Protein AF-A0A0K1R9V2-F1 (afdb_monomer)

Mean predicted aligned error: 7.62 Å

InterPro domains:
  IPR025591 RloB-like protein [PF13707] (2-112)

Radius of gyration: 15.97 Å; Cα contacts (8 Å, |Δi|>4): 126; chains: 1; bounding box: 36×44×35 Å

pLDDT: mean 82.79, std 13.68, range [30.25, 95.69]

Organism: NCBI:txid156976

Foldseek 3Di:
DPDPPDPPVPDPPGPLNVVLV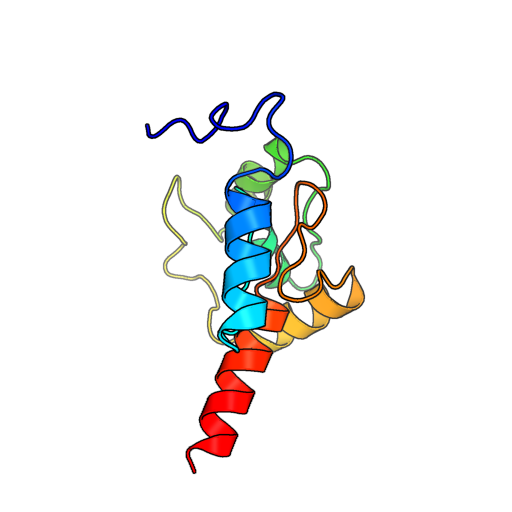VCVVVVHFAADADPQCLQLLQLLDPPDHADLDSVCSVVVCVVVVQDDVPHGHPPRPPVSSVSSLVSLVVVDADDTSHDDPVHHGNVSVVVVVVVVVVVVVD

Structure (mmCIF, N/CA/C/O backbone):
data_AF-A0A0K1R9V2-F1
#
_entry.id   AF-A0A0K1R9V2-F1
#
loop_
_atom_site.group_PDB
_atom_site.id
_atom_site.type_symbol
_atom_site.label_atom_id
_atom_site.label_alt_id
_atom_site.label_comp_id
_atom_site.label_asym_id
_atom_site.label_entity_id
_atom_site.label_seq_id
_atom_site.pdbx_PDB_ins_code
_atom_site.Cartn_x
_atom_site.Cartn_y
_atom_site.Cartn_z
_atom_site.occupancy
_atom_site.B_iso_or_equiv
_atom_site.auth_seq_id
_atom_site.auth_comp_id
_atom_site.auth_asym_id
_atom_site.auth_atom_id
_atom_site.pdbx_PDB_model_num
ATOM 1 N N . MET A 1 1 ? -15.325 8.790 -17.845 1.00 33.12 1 MET A N 1
ATOM 2 C CA . MET A 1 1 ? -14.356 8.808 -16.729 1.00 33.12 1 MET A CA 1
ATOM 3 C C . MET A 1 1 ? -15.042 9.554 -15.614 1.00 33.12 1 MET A C 1
ATOM 5 O O . MET A 1 1 ? -15.507 10.654 -15.872 1.00 33.12 1 MET A O 1
ATOM 9 N N . VAL A 1 2 ? -15.264 8.908 -14.472 1.00 32.31 2 VAL A N 1
ATOM 10 C CA . VAL A 1 2 ? -15.945 9.559 -13.352 1.00 32.31 2 VAL A CA 1
ATOM 11 C C . VAL A 1 2 ? -14.901 10.445 -12.695 1.00 32.31 2 VAL A C 1
ATOM 13 O O . VAL A 1 2 ? -13.989 9.947 -12.046 1.00 32.31 2 VAL A O 1
ATOM 16 N N . ASP A 1 3 ? -14.992 11.727 -13.011 1.00 30.25 3 ASP A N 1
ATOM 17 C CA . ASP A 1 3 ? -14.239 12.808 -12.399 1.00 30.25 3 ASP A CA 1
ATOM 18 C C . ASP A 1 3 ? -14.484 12.771 -10.879 1.00 30.25 3 ASP A C 1
ATOM 20 O O . ASP A 1 3 ? -15.635 12.799 -10.426 1.00 30.25 3 ASP A O 1
ATOM 24 N N . VAL A 1 4 ? -13.422 12.585 -10.094 1.00 50.28 4 VAL A N 1
ATOM 25 C CA . VAL A 1 4 ? -13.481 12.536 -8.622 1.00 50.28 4 VAL A CA 1
ATOM 26 C C . VAL A 1 4 ? -13.187 13.939 -8.058 1.00 50.28 4 VAL A C 1
ATOM 28 O O . VAL A 1 4 ? -13.105 14.136 -6.844 1.00 50.28 4 VAL A O 1
ATOM 31 N N . ASP A 1 5 ? -13.104 14.950 -8.924 1.00 56.94 5 ASP A N 1
ATOM 32 C CA . ASP A 1 5 ? -12.369 16.173 -8.665 1.00 56.94 5 ASP A CA 1
ATOM 33 C C . ASP A 1 5 ? -13.370 17.344 -8.585 1.00 56.94 5 ASP A C 1
ATOM 35 O O . ASP A 1 5 ? -13.656 18.024 -9.564 1.00 56.94 5 ASP A O 1
ATOM 39 N N . GLY A 1 6 ? -13.951 17.600 -7.403 1.00 51.84 6 GLY A N 1
ATOM 40 C CA . GLY A 1 6 ? -14.603 18.903 -7.163 1.00 51.84 6 GLY A CA 1
ATOM 41 C C . GLY A 1 6 ? -15.844 18.959 -6.275 1.00 51.84 6 GLY A C 1
ATOM 42 O O . GLY A 1 6 ? -16.324 20.056 -5.999 1.00 51.84 6 GLY A O 1
ATOM 43 N N . ARG A 1 7 ? -16.380 17.833 -5.784 1.00 52.53 7 ARG A N 1
ATOM 44 C CA . ARG A 1 7 ? -17.657 17.854 -5.031 1.00 52.53 7 ARG A CA 1
ATOM 45 C C . ARG A 1 7 ? -17.620 18.608 -3.689 1.00 52.53 7 ARG A C 1
ATOM 47 O O . ARG A 1 7 ? -18.681 19.002 -3.208 1.00 52.53 7 ARG A O 1
ATOM 54 N N . ASP A 1 8 ? -16.430 18.867 -3.144 1.00 55.16 8 ASP A N 1
ATOM 55 C CA . ASP A 1 8 ? -16.240 19.421 -1.796 1.00 55.16 8 ASP A CA 1
ATOM 56 C C . ASP A 1 8 ? -15.343 20.670 -1.720 1.00 55.16 8 ASP A C 1
ATOM 58 O O . ASP A 1 8 ? -14.972 21.093 -0.624 1.00 55.16 8 ASP A O 1
ATOM 62 N N . VAL A 1 9 ? -15.001 21.303 -2.850 1.00 54.09 9 VAL A N 1
ATOM 63 C CA . VAL A 1 9 ? -14.210 22.549 -2.823 1.00 54.09 9 VAL A CA 1
ATOM 64 C C . VAL A 1 9 ? -14.986 23.620 -2.041 1.00 54.09 9 VAL A C 1
ATOM 66 O O . VAL A 1 9 ? -16.021 24.104 -2.491 1.00 54.09 9 VAL A O 1
ATOM 69 N N . GLY A 1 10 ? -14.499 23.964 -0.844 1.00 60.66 10 GLY A N 1
ATOM 70 C CA . GLY A 1 10 ? -15.084 24.987 0.030 1.00 60.66 10 GLY A CA 1
ATOM 71 C C . GLY A 1 10 ? -16.170 24.512 1.007 1.00 60.66 10 GLY A C 1
ATOM 72 O O . GLY A 1 10 ? -16.720 25.347 1.724 1.00 60.66 10 GLY A O 1
ATOM 73 N N . LYS A 1 11 ? -16.478 23.210 1.084 1.00 61.47 11 LYS A N 1
ATOM 74 C CA . LYS A 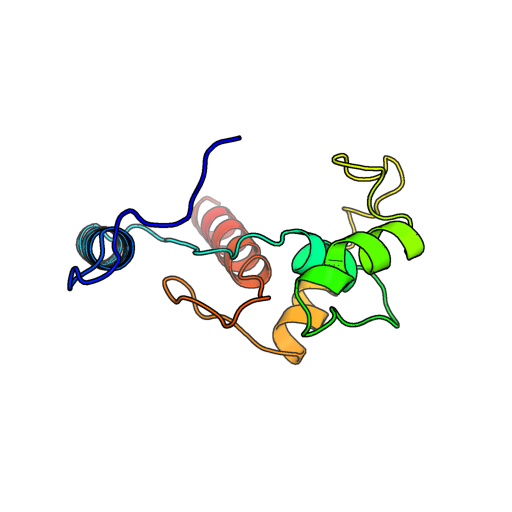1 11 ? -17.416 22.663 2.083 1.00 61.47 11 LYS A CA 1
ATOM 75 C C . LYS A 1 11 ? -16.660 22.069 3.268 1.00 61.47 11 LYS A C 1
ATOM 77 O O . LYS A 1 11 ? -15.795 21.221 3.091 1.00 61.47 11 LYS A O 1
ATOM 82 N N . SER A 1 12 ? -17.009 22.506 4.475 1.00 69.12 12 SER A N 1
ATOM 83 C CA . SER A 1 12 ? -16.507 21.946 5.731 1.00 69.12 12 SER A CA 1
ATOM 84 C C . SER A 1 12 ? -17.693 21.633 6.655 1.00 69.12 12 SER A C 1
ATOM 86 O O . SER A 1 12 ? -18.494 22.539 6.898 1.00 69.12 12 SER A O 1
ATOM 88 N N . PRO A 1 13 ? -17.834 20.392 7.158 1.00 72.00 13 PRO A N 1
ATOM 89 C CA . PRO A 1 13 ? -17.024 19.222 6.808 1.00 72.00 13 PRO A CA 1
ATOM 90 C C . PRO A 1 13 ? -17.323 18.723 5.381 1.00 72.00 13 PRO A C 1
ATOM 92 O O . PRO A 1 13 ? -18.467 18.789 4.923 1.00 72.00 13 PRO A O 1
ATOM 95 N N . THR A 1 14 ? -16.305 18.214 4.684 1.00 82.88 14 THR A N 1
ATOM 96 C CA . THR A 1 14 ? -16.447 17.557 3.369 1.00 82.88 14 THR A CA 1
ATOM 97 C C . THR A 1 14 ? -17.293 16.283 3.482 1.00 82.88 14 THR A C 1
ATOM 99 O O . THR A 1 14 ? -17.435 15.725 4.573 1.00 82.88 14 THR A O 1
ATOM 102 N N . VAL A 1 15 ? -17.826 15.762 2.372 1.00 84.25 15 VAL A N 1
ATOM 103 C CA . VAL A 1 15 ? -18.580 14.492 2.376 1.00 84.25 15 VAL A CA 1
ATOM 104 C C . VAL A 1 15 ? -17.716 13.339 2.898 1.00 84.25 15 VAL A C 1
ATOM 106 O O . VAL A 1 15 ? -18.206 12.492 3.642 1.00 84.25 15 VAL A O 1
ATOM 109 N N . LEU A 1 16 ? -16.418 13.326 2.577 1.00 82.69 16 LEU A N 1
ATOM 110 C CA . LEU A 1 16 ? -15.487 12.329 3.114 1.00 82.69 16 LEU A CA 1
ATOM 111 C C . LEU A 1 16 ? -15.336 12.447 4.637 1.00 82.69 16 LEU A C 1
ATOM 113 O O . LEU A 1 16 ? -15.368 11.435 5.329 1.00 82.69 16 LEU A O 1
ATOM 117 N N . GLN A 1 17 ? -15.204 13.664 5.171 1.00 83.88 17 GLN A N 1
ATOM 118 C CA . GLN A 1 17 ? -15.116 13.878 6.620 1.00 83.88 17 GLN A CA 1
ATOM 119 C C . GLN A 1 17 ? -16.403 13.456 7.335 1.00 83.88 17 GLN A C 1
ATOM 121 O O . GLN A 1 17 ? -16.336 12.822 8.386 1.00 83.88 17 GLN A O 1
ATOM 126 N N . GLN A 1 18 ? -17.564 13.752 6.747 1.00 87.00 18 GLN A N 1
ATOM 127 C CA . GLN A 1 18 ? -18.857 13.306 7.269 1.00 87.00 18 GLN A CA 1
ATOM 128 C C . GLN A 1 18 ? -18.955 11.775 7.287 1.00 87.00 18 GLN A C 1
ATOM 130 O O . GLN A 1 18 ? -19.361 11.205 8.294 1.00 87.00 18 GLN A O 1
ATOM 135 N N . ALA A 1 19 ? -18.524 11.104 6.214 1.00 86.88 19 ALA A N 1
ATOM 136 C CA . ALA A 1 19 ? -18.513 9.644 6.143 1.00 86.88 19 ALA A CA 1
ATOM 137 C C . ALA A 1 19 ? -17.543 9.008 7.155 1.00 86.88 19 ALA A C 1
ATOM 139 O O . ALA A 1 19 ? -17.892 8.006 7.772 1.00 86.88 19 ALA A O 1
ATOM 140 N N . ILE A 1 20 ? -16.355 9.597 7.356 1.00 87.00 20 ILE A N 1
ATOM 141 C CA . ILE A 1 20 ? -15.400 9.155 8.387 1.00 87.00 20 ILE A CA 1
ATOM 142 C C . ILE A 1 20 ? -16.026 9.274 9.783 1.00 87.00 20 ILE A C 1
ATOM 144 O O . ILE A 1 20 ? -15.938 8.329 10.563 1.00 87.00 20 ILE A O 1
ATOM 148 N N . SER A 1 21 ? -16.678 10.404 10.084 1.00 86.94 21 SER A N 1
ATOM 149 C CA . SER A 1 21 ? -17.340 10.620 11.378 1.00 86.94 21 SER A CA 1
ATOM 150 C C . SER A 1 21 ? -18.466 9.615 11.608 1.00 86.94 21 SER A C 1
ATOM 152 O O . SER A 1 21 ? -18.488 8.952 12.637 1.00 86.94 21 SER A O 1
ATOM 154 N N . LEU A 1 22 ? -19.354 9.442 10.626 1.00 90.31 22 LEU A N 1
ATOM 155 C CA . LEU A 1 22 ? -20.481 8.518 10.736 1.00 90.31 22 LEU A CA 1
ATOM 156 C C . LEU A 1 22 ? -20.018 7.065 10.900 1.00 90.31 22 LEU A C 1
ATOM 158 O O . LEU A 1 22 ? -20.589 6.321 11.688 1.00 90.31 22 LEU A O 1
ATOM 162 N N . ALA A 1 23 ? -18.966 6.654 10.188 1.00 88.56 23 ALA A N 1
ATOM 163 C CA . ALA A 1 23 ? -18.405 5.318 10.354 1.00 88.56 23 ALA A CA 1
ATOM 164 C C . ALA A 1 23 ? -17.886 5.094 11.783 1.00 88.56 23 ALA A C 1
ATOM 166 O O . ALA A 1 23 ? -18.092 4.017 12.338 1.00 88.56 23 ALA A O 1
ATOM 167 N N . ALA A 1 24 ? -17.256 6.105 12.391 1.00 87.12 24 ALA A N 1
ATOM 168 C CA . ALA A 1 24 ? -16.814 6.026 13.779 1.00 87.12 24 ALA A CA 1
ATOM 169 C C . ALA A 1 24 ? -17.998 5.912 14.755 1.00 87.12 24 ALA A C 1
ATOM 171 O O . ALA A 1 24 ? -17.953 5.064 15.647 1.00 87.12 24 ALA A O 1
ATOM 172 N N . ASP A 1 25 ? -19.056 6.704 14.553 1.00 90.75 25 ASP A N 1
ATOM 173 C CA . ASP A 1 25 ? -20.266 6.685 15.389 1.00 90.75 25 ASP A CA 1
ATOM 174 C C . ASP A 1 25 ? -20.993 5.328 15.330 1.00 90.75 25 ASP A C 1
ATOM 176 O O . ASP A 1 25 ? -21.471 4.828 16.347 1.00 90.75 25 ASP A O 1
ATOM 180 N N . GLU A 1 26 ? -21.013 4.691 14.157 1.00 93.62 26 GLU A N 1
ATOM 181 C CA . GLU A 1 26 ? -21.645 3.383 13.924 1.00 93.62 26 GLU A CA 1
ATOM 182 C C . GLU A 1 26 ? -20.721 2.187 14.242 1.00 93.62 26 GLU A C 1
ATOM 184 O O . GLU A 1 26 ? -21.090 1.030 14.029 1.00 93.62 26 GLU A O 1
ATOM 189 N N . GLY A 1 27 ? -19.492 2.425 14.717 1.00 86.38 27 GLY A N 1
ATOM 190 C CA . GLY A 1 27 ? -18.515 1.361 14.987 1.00 86.38 27 GLY A CA 1
ATOM 191 C C . GLY A 1 27 ? -18.046 0.608 13.732 1.00 86.38 27 GLY A C 1
ATOM 192 O O . GLY A 1 27 ? -17.578 -0.531 13.817 1.00 86.38 27 GLY A O 1
ATOM 193 N N . ILE A 1 28 ? -18.165 1.225 12.557 1.00 86.25 28 ILE A N 1
ATOM 194 C CA . ILE A 1 28 ? -17.771 0.658 11.269 1.00 86.25 28 ILE A CA 1
ATOM 195 C C . ILE A 1 28 ? -16.287 0.939 11.020 1.00 86.25 28 ILE A C 1
ATOM 197 O O . ILE A 1 28 ? -15.835 2.082 10.967 1.00 86.25 28 ILE A O 1
ATOM 201 N N . SER A 1 29 ? -15.514 -0.124 10.794 1.00 81.44 29 SER A N 1
ATOM 202 C CA . SER A 1 29 ? -14.117 0.007 10.371 1.00 81.44 29 SER A CA 1
ATOM 203 C C . SER A 1 29 ? -14.024 0.475 8.916 1.00 81.44 29 SER A C 1
ATOM 205 O O . SER A 1 29 ? -14.594 -0.137 8.015 1.00 81.44 29 SER A O 1
ATOM 207 N N . LEU A 1 30 ? -13.266 1.547 8.689 1.00 82.19 30 LEU A N 1
ATOM 208 C CA . LEU A 1 30 ? -13.124 2.235 7.406 1.00 82.19 30 LEU A CA 1
ATOM 209 C C . LEU A 1 30 ? -11.646 2.376 7.025 1.00 82.19 30 LEU A C 1
ATOM 211 O O . LEU A 1 30 ? -10.802 2.734 7.850 1.00 82.19 30 LEU A O 1
ATOM 215 N N . ILE A 1 31 ? -11.353 2.197 5.736 1.00 77.50 31 ILE A N 1
ATOM 216 C CA . ILE A 1 31 ? -10.049 2.487 5.136 1.00 77.50 31 ILE A CA 1
ATOM 217 C C . ILE A 1 31 ? -10.229 3.505 4.007 1.00 77.50 31 ILE A C 1
ATOM 219 O O . ILE A 1 31 ? -11.098 3.345 3.152 1.00 77.50 31 ILE A O 1
ATOM 223 N N . VAL A 1 32 ? -9.380 4.534 3.989 1.00 74.62 32 VAL A N 1
ATOM 224 C CA . VAL A 1 32 ? -9.317 5.527 2.910 1.00 74.62 32 VAL A CA 1
ATOM 225 C C . VAL A 1 32 ? -8.059 5.260 2.087 1.00 74.62 32 VAL A C 1
ATOM 227 O O . VAL A 1 32 ? -6.962 5.200 2.636 1.00 74.62 32 VAL A O 1
ATOM 230 N N . SER A 1 33 ? -8.206 5.091 0.773 1.00 64.94 33 SER A N 1
ATOM 231 C CA . SER A 1 33 ? -7.081 4.891 -0.147 1.00 64.94 33 SER A CA 1
ATOM 232 C C . SER A 1 33 ? -7.068 5.991 -1.207 1.00 64.94 33 SER A C 1
ATOM 234 O O . SER A 1 33 ? -8.122 6.390 -1.702 1.00 64.94 33 SER A O 1
ATOM 236 N N . ASN A 1 34 ? -5.880 6.501 -1.537 1.00 68.44 34 ASN A N 1
ATOM 237 C CA . ASN A 1 34 ? -5.704 7.547 -2.545 1.00 68.44 34 ASN A CA 1
ATOM 238 C C . ASN A 1 34 ? -5.807 6.980 -3.974 1.00 68.44 34 ASN A C 1
ATOM 240 O O . ASN A 1 34 ? -5.695 5.775 -4.191 1.00 68.44 34 ASN A O 1
ATOM 244 N N . HIS A 1 35 ? -5.982 7.860 -4.968 1.00 65.25 35 HIS A N 1
ATOM 245 C CA . HIS A 1 35 ? -6.273 7.535 -6.380 1.00 65.25 35 HIS A CA 1
ATOM 246 C C . HIS A 1 35 ? -5.134 6.818 -7.156 1.00 65.25 35 HIS A C 1
ATOM 248 O O . HIS A 1 35 ? -5.100 6.836 -8.383 1.00 65.25 35 HIS A O 1
ATOM 254 N N . LYS A 1 36 ? -4.170 6.193 -6.474 1.00 80.75 36 LYS A N 1
ATOM 255 C CA . LYS A 1 36 ? -3.005 5.537 -7.084 1.00 80.75 36 LYS A CA 1
ATOM 256 C C . LYS A 1 36 ? -2.724 4.202 -6.411 1.00 80.75 36 LYS A C 1
ATOM 258 O O . LYS A 1 36 ? -1.893 4.098 -5.510 1.00 80.75 36 LYS A O 1
ATOM 263 N N . PHE A 1 37 ? -3.439 3.172 -6.854 1.00 85.00 37 PHE A N 1
ATOM 264 C CA . PHE A 1 37 ? -3.271 1.811 -6.346 1.00 85.00 37 PHE A CA 1
ATOM 265 C C . PHE A 1 37 ? -1.856 1.265 -6.595 1.00 85.00 37 PHE A C 1
ATOM 267 O O . PHE A 1 37 ? -1.374 0.426 -5.842 1.00 85.00 37 PHE A O 1
ATOM 274 N N . GLU A 1 38 ? -1.137 1.794 -7.583 1.00 91.44 38 GLU A N 1
ATOM 275 C CA . GLU A 1 38 ? 0.236 1.415 -7.919 1.00 91.44 38 GLU A CA 1
ATOM 276 C C . GLU A 1 38 ? 1.220 1.610 -6.758 1.00 91.44 38 GLU A C 1
ATOM 278 O O . GLU A 1 38 ? 2.189 0.859 -6.664 1.00 91.44 38 GLU A O 1
ATOM 283 N N . VAL A 1 39 ? 0.946 2.532 -5.822 1.00 91.56 39 VAL A N 1
ATOM 284 C CA . VAL A 1 39 ? 1.722 2.644 -4.572 1.00 91.56 39 VAL A CA 1
ATOM 285 C C . VAL A 1 39 ? 1.761 1.305 -3.845 1.00 91.56 39 VAL A C 1
ATOM 287 O O . VAL A 1 39 ? 2.806 0.901 -3.347 1.00 91.56 39 VAL A O 1
ATOM 290 N N . TRP A 1 40 ? 0.621 0.616 -3.778 1.00 91.31 40 TRP A N 1
ATOM 291 C CA . TRP A 1 40 ? 0.526 -0.686 -3.134 1.00 91.31 40 TRP A CA 1
ATOM 292 C C . TRP A 1 40 ? 1.288 -1.761 -3.907 1.00 91.31 40 TRP A C 1
ATOM 294 O O . TRP A 1 40 ? 2.015 -2.541 -3.298 1.00 91.31 40 TRP A O 1
ATOM 304 N N . LEU A 1 41 ? 1.167 -1.773 -5.235 1.00 93.81 41 LEU A N 1
ATOM 305 C CA . LEU A 1 41 ? 1.829 -2.768 -6.080 1.00 93.81 41 LEU A CA 1
ATOM 306 C C . LEU A 1 41 ? 3.353 -2.689 -5.962 1.00 93.81 41 LEU A C 1
ATOM 308 O O . LEU A 1 41 ? 4.012 -3.712 -5.816 1.00 93.81 41 LEU A O 1
ATOM 312 N N . ILE A 1 42 ? 3.919 -1.480 -5.950 1.00 94.69 42 ILE A N 1
ATOM 313 C CA . ILE A 1 42 ? 5.374 -1.284 -5.893 1.00 94.69 42 ILE A CA 1
ATOM 314 C C . ILE A 1 42 ? 5.979 -1.860 -4.603 1.00 94.69 42 ILE A C 1
ATOM 316 O O . ILE A 1 42 ? 7.098 -2.367 -4.640 1.00 94.69 42 ILE A O 1
ATOM 320 N N . TRP A 1 43 ? 5.236 -1.886 -3.490 1.00 94.19 43 TRP A N 1
ATOM 321 C CA . TRP A 1 43 ? 5.721 -2.477 -2.235 1.00 94.19 43 TRP A CA 1
ATOM 322 C C . TRP A 1 43 ? 6.008 -3.985 -2.313 1.00 94.19 43 TRP A C 1
ATOM 324 O O . TRP A 1 43 ? 6.749 -4.506 -1.474 1.00 94.19 43 TRP A O 1
ATOM 334 N N . TYR A 1 44 ? 5.495 -4.694 -3.324 1.00 94.88 44 TYR A N 1
ATOM 335 C CA . TYR A 1 44 ? 5.828 -6.105 -3.553 1.00 94.88 44 TYR A CA 1
ATOM 336 C C . TYR A 1 44 ? 7.268 -6.298 -4.026 1.00 94.88 44 TYR A C 1
ATOM 338 O O . TYR A 1 44 ? 7.866 -7.348 -3.772 1.00 94.88 44 TYR A O 1
ATOM 346 N N . HIS A 1 45 ? 7.872 -5.279 -4.636 1.00 93.88 45 HIS A N 1
ATOM 347 C CA . HIS A 1 45 ? 9.259 -5.338 -5.071 1.00 93.88 45 HIS A CA 1
ATOM 348 C C . HIS A 1 45 ? 10.220 -5.132 -3.892 1.00 93.88 45 HIS A C 1
ATOM 350 O O . HIS A 1 45 ? 10.016 -4.267 -3.042 1.00 93.88 45 HIS A O 1
ATOM 356 N N . ASP A 1 46 ? 11.274 -5.942 -3.809 1.00 89.44 46 ASP A N 1
ATOM 357 C CA . ASP A 1 46 ? 12.200 -5.965 -2.667 1.00 89.44 46 ASP A CA 1
ATOM 358 C C . ASP A 1 46 ? 13.152 -4.773 -2.607 1.00 89.44 46 ASP A C 1
ATOM 360 O O . ASP A 1 46 ? 13.545 -4.345 -1.522 1.00 89.44 46 ASP A O 1
ATOM 364 N N . LYS A 1 47 ? 13.489 -4.223 -3.770 1.00 89.31 47 LYS A N 1
ATOM 365 C CA . LYS A 1 47 ? 14.470 -3.143 -3.930 1.00 89.31 47 LYS A CA 1
ATOM 366 C C . LYS A 1 47 ? 13.863 -1.820 -4.382 1.00 89.31 47 LYS A C 1
ATOM 368 O O . LYS A 1 47 ? 14.609 -0.873 -4.609 1.00 89.31 47 LYS A O 1
ATOM 373 N N . ALA A 1 48 ? 12.543 -1.752 -4.564 1.00 91.06 48 ALA A N 1
ATOM 374 C CA . ALA A 1 48 ? 11.885 -0.542 -5.044 1.00 91.06 48 ALA A CA 1
ATOM 375 C C . ALA A 1 48 ? 10.975 0.047 -3.968 1.00 91.06 48 ALA A C 1
ATOM 377 O O . ALA A 1 48 ? 10.321 -0.675 -3.220 1.00 91.06 48 ALA A O 1
ATOM 378 N N . SER A 1 49 ? 10.922 1.375 -3.947 1.00 91.75 49 SER A N 1
ATOM 379 C CA . SER A 1 49 ? 9.978 2.146 -3.145 1.00 91.75 49 SER A CA 1
ATOM 380 C C . SER A 1 49 ? 9.108 2.985 -4.080 1.00 91.75 49 SER A C 1
ATOM 382 O O . SER A 1 49 ? 9.614 3.445 -5.111 1.00 91.75 49 SER A O 1
ATOM 384 N N . PRO A 1 50 ? 7.826 3.214 -3.753 1.00 91.62 50 PRO A N 1
ATOM 385 C CA . PRO A 1 50 ? 6.956 4.048 -4.569 1.00 91.62 50 PRO A CA 1
ATOM 386 C C . PRO A 1 50 ? 7.503 5.468 -4.706 1.00 91.62 50 PRO A C 1
ATOM 388 O O . PRO A 1 50 ? 7.992 6.055 -3.738 1.00 91.62 50 PRO A O 1
ATOM 391 N N . SER A 1 51 ? 7.395 6.037 -5.904 1.00 90.50 51 SER A N 1
ATOM 392 C CA . SER A 1 51 ? 7.694 7.451 -6.110 1.00 90.50 51 SER A CA 1
ATOM 393 C C . SER A 1 51 ? 6.765 8.348 -5.283 1.00 90.50 51 SER A C 1
ATOM 395 O O . SER A 1 51 ? 5.566 8.097 -5.189 1.00 90.50 51 SER A O 1
ATOM 397 N N . SER A 1 52 ? 7.301 9.445 -4.745 1.00 88.19 52 SER A N 1
ATOM 398 C CA . SER A 1 52 ? 6.493 10.516 -4.143 1.00 88.19 52 SER A CA 1
ATOM 399 C C . SER A 1 52 ? 5.734 11.349 -5.183 1.00 88.19 52 SER A C 1
ATOM 401 O O . SER A 1 52 ? 4.827 12.093 -4.828 1.00 88.19 52 SER A O 1
ATOM 403 N N . ALA A 1 53 ? 6.091 11.228 -6.464 1.00 90.12 53 ALA A N 1
ATOM 404 C CA . ALA A 1 53 ? 5.419 11.883 -7.575 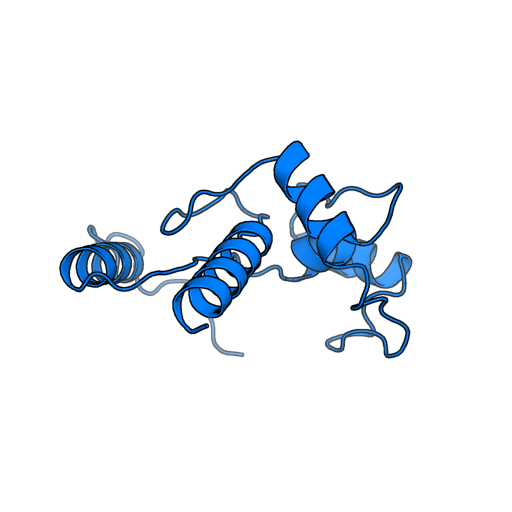1.00 90.12 53 ALA A CA 1
ATOM 405 C C . ALA A 1 53 ? 4.349 10.946 -8.157 1.00 90.12 53 ALA A C 1
ATOM 407 O O . ALA A 1 53 ? 4.671 9.907 -8.743 1.00 90.12 53 ALA A O 1
ATOM 408 N N . ALA A 1 54 ? 3.072 11.295 -7.987 1.00 88.25 54 ALA A N 1
ATOM 409 C CA . ALA A 1 54 ? 1.939 10.437 -8.341 1.00 88.25 54 ALA A CA 1
ATOM 410 C C . ALA A 1 54 ? 1.897 10.063 -9.837 1.00 88.25 54 ALA A C 1
ATOM 412 O O . ALA A 1 54 ? 1.450 8.974 -10.200 1.00 88.25 54 ALA A O 1
ATOM 413 N N . GLU A 1 55 ? 2.385 10.943 -10.707 1.00 90.62 55 GLU A N 1
ATOM 414 C CA . GLU A 1 55 ? 2.499 10.744 -12.152 1.00 90.62 55 GLU A CA 1
ATOM 415 C C . GLU A 1 55 ? 3.563 9.708 -12.545 1.00 90.62 55 GLU A C 1
ATOM 417 O O . GLU A 1 55 ? 3.492 9.140 -13.634 1.00 90.62 55 GLU A O 1
ATOM 422 N N . LYS A 1 56 ? 4.523 9.416 -11.657 1.00 93.69 56 LYS A N 1
ATOM 423 C CA . LYS A 1 56 ? 5.591 8.433 -11.901 1.00 93.69 56 LYS A CA 1
ATOM 424 C C . LYS A 1 56 ? 5.225 7.015 -11.477 1.00 93.69 56 LYS A C 1
ATOM 426 O O . LYS A 1 56 ? 5.913 6.078 -11.869 1.00 93.69 56 LYS A O 1
ATOM 431 N N . LEU A 1 57 ? 4.144 6.839 -10.720 1.00 92.75 57 LEU A N 1
ATOM 432 C CA . LEU A 1 57 ? 3.771 5.537 -10.168 1.00 92.75 57 LEU A CA 1
ATOM 433 C C . LEU A 1 57 ? 3.349 4.523 -11.231 1.00 92.75 57 LEU A C 1
ATOM 435 O O . LEU A 1 57 ? 3.799 3.384 -11.186 1.00 92.75 57 LEU A O 1
ATOM 439 N N . THR A 1 58 ? 2.520 4.923 -12.197 1.00 93.00 58 THR A N 1
ATOM 440 C CA . THR A 1 58 ? 2.089 4.019 -13.275 1.00 93.00 58 THR A CA 1
ATOM 441 C C . THR A 1 58 ? 3.270 3.601 -14.168 1.00 93.00 58 THR A C 1
ATOM 443 O O . THR A 1 58 ? 3.438 2.396 -14.369 1.00 93.00 58 THR A O 1
ATOM 446 N N . PRO A 1 59 ? 4.147 4.520 -14.644 1.00 94.88 59 PRO A N 1
ATOM 447 C CA . PRO A 1 59 ? 5.380 4.133 -15.336 1.00 94.88 59 PRO A CA 1
ATOM 448 C C . PRO A 1 59 ? 6.260 3.188 -14.514 1.00 94.88 59 PRO A C 1
ATOM 450 O O . PRO A 1 59 ? 6.693 2.164 -15.030 1.00 94.88 59 PRO A O 1
ATOM 453 N N . GLN A 1 60 ? 6.460 3.484 -13.226 1.00 95.69 60 GLN A N 1
ATOM 454 C CA . GLN A 1 60 ? 7.272 2.657 -12.335 1.00 95.69 60 GLN A CA 1
ATOM 455 C C . GLN A 1 60 ? 6.691 1.245 -12.173 1.00 95.69 60 GLN A C 1
ATOM 457 O O . GLN A 1 60 ? 7.414 0.263 -12.298 1.00 95.69 60 GLN A O 1
ATOM 462 N N . ALA A 1 61 ? 5.387 1.116 -11.924 1.00 94.56 61 ALA A N 1
ATOM 463 C CA . ALA A 1 61 ? 4.740 -0.189 -11.810 1.00 94.56 61 ALA A CA 1
ATOM 464 C C . ALA A 1 61 ? 4.780 -0.977 -13.132 1.00 94.56 61 ALA A C 1
ATOM 466 O O . ALA A 1 61 ? 4.870 -2.203 -13.107 1.00 94.56 61 ALA A O 1
ATOM 467 N N . THR A 1 62 ? 4.738 -0.282 -14.274 1.00 94.88 62 THR A N 1
ATOM 468 C CA . THR A 1 62 ? 4.865 -0.899 -15.605 1.00 94.88 62 THR A CA 1
ATOM 469 C C . THR A 1 62 ? 6.282 -1.427 -15.826 1.00 94.88 62 THR A C 1
ATOM 471 O O . THR A 1 62 ? 6.451 -2.558 -16.266 1.00 94.88 62 THR A O 1
ATOM 474 N N . GLU A 1 63 ? 7.308 -0.645 -15.474 1.00 95.44 63 GLU A N 1
ATOM 475 C CA . GLU A 1 63 ? 8.720 -1.048 -15.572 1.00 95.44 63 GLU A CA 1
ATOM 476 C C . GLU A 1 63 ? 9.037 -2.265 -14.692 1.00 95.44 63 GLU A C 1
ATOM 478 O O . GLU A 1 63 ? 9.791 -3.146 -15.096 1.00 95.44 63 GLU A O 1
ATOM 483 N N . LEU A 1 64 ? 8.404 -2.356 -13.518 1.00 95.19 64 LEU A N 1
ATOM 484 C CA . LEU A 1 64 ? 8.493 -3.520 -12.631 1.00 95.19 64 LEU A CA 1
ATOM 485 C C . LEU A 1 64 ? 7.680 -4.734 -13.121 1.00 95.19 64 LEU A C 1
ATOM 487 O O . LEU A 1 64 ? 7.702 -5.776 -12.469 1.00 95.19 64 LEU A O 1
ATOM 491 N N . GLY A 1 65 ? 6.941 -4.615 -14.229 1.00 94.81 65 GLY A N 1
ATOM 492 C CA . GLY A 1 65 ? 6.103 -5.687 -14.773 1.00 94.81 65 GLY A CA 1
ATOM 493 C C . GLY A 1 65 ? 4.859 -6.000 -13.937 1.00 94.81 65 GLY A C 1
ATOM 494 O O . GLY A 1 65 ? 4.274 -7.068 -14.088 1.00 94.81 65 GLY A O 1
ATOM 495 N N . PHE A 1 66 ? 4.443 -5.102 -13.039 1.00 94.75 66 PHE A N 1
ATOM 496 C CA . PHE A 1 66 ? 3.288 -5.316 -12.157 1.00 94.75 66 PHE A CA 1
ATOM 497 C C . PH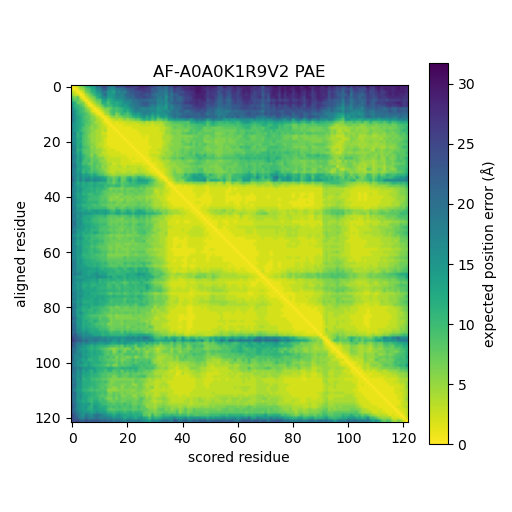E A 1 66 ? 1.961 -4.896 -12.782 1.00 94.75 66 PHE A C 1
ATOM 499 O O . PHE A 1 66 ? 0.906 -5.369 -12.353 1.00 94.75 66 PHE A O 1
ATOM 506 N N . VAL A 1 67 ? 1.996 -4.023 -13.789 1.00 93.69 67 VAL A N 1
ATOM 507 C CA . VAL A 1 67 ? 0.805 -3.580 -14.519 1.00 93.69 67 VAL A CA 1
ATOM 508 C C . VAL A 1 67 ? 1.034 -3.595 -16.023 1.00 93.69 67 VAL A C 1
ATOM 510 O O . VAL A 1 67 ? 2.111 -3.262 -16.511 1.00 93.69 67 VAL A O 1
ATOM 513 N N . GLU A 1 68 ? -0.027 -3.919 -16.752 1.00 91.19 68 GLU A N 1
ATOM 514 C CA . GLU A 1 68 ? -0.110 -3.861 -18.207 1.00 91.19 68 GLU A CA 1
ATOM 515 C C . GLU A 1 68 ? -1.279 -2.946 -18.589 1.00 91.19 68 GLU A C 1
ATOM 517 O O . GLU A 1 68 ? -2.457 -3.325 -18.590 1.00 91.19 68 GLU A O 1
ATOM 522 N N . GLY A 1 69 ? -0.964 -1.676 -18.851 1.00 86.25 69 GLY A N 1
ATOM 523 C CA . GLY A 1 69 ? -1.975 -0.645 -19.069 1.00 86.25 69 GLY A CA 1
ATOM 524 C C . GLY A 1 69 ? -2.816 -0.407 -17.812 1.00 86.25 69 GLY A C 1
ATOM 525 O O . GLY A 1 69 ? -2.349 0.212 -16.862 1.00 86.25 69 GLY A O 1
ATOM 526 N N . LYS A 1 70 ? -4.076 -0.860 -17.823 1.00 84.00 70 LYS A N 1
ATOM 527 C CA . LYS A 1 70 ? -5.011 -0.740 -16.684 1.00 84.00 70 LYS A CA 1
ATOM 528 C C . LYS A 1 70 ? -5.202 -2.044 -15.907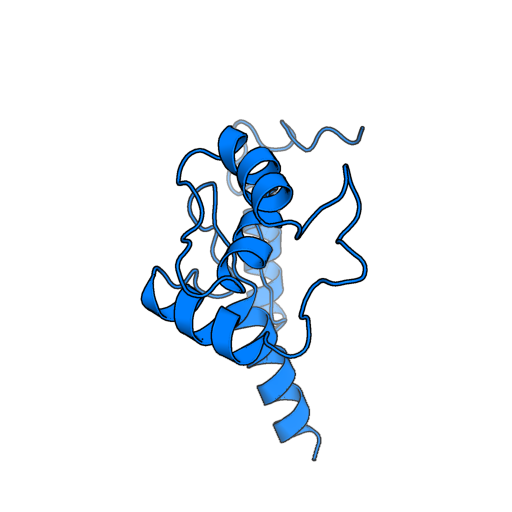 1.00 84.00 70 LYS A C 1
ATOM 530 O O . LYS A 1 70 ? -6.007 -2.073 -14.979 1.00 84.00 70 LYS A O 1
ATOM 535 N N . ASN A 1 71 ? -4.505 -3.107 -16.296 1.00 90.12 71 ASN A N 1
ATOM 536 C CA . ASN A 1 71 ? -4.625 -4.420 -15.678 1.00 90.12 71 ASN A CA 1
ATOM 537 C C . ASN A 1 71 ? -3.411 -4.700 -14.794 1.00 90.12 71 ASN A C 1
ATOM 539 O O . ASN A 1 71 ? -2.309 -4.242 -15.086 1.00 90.12 71 ASN A O 1
ATOM 543 N N . ILE A 1 72 ? -3.615 -5.471 -13.729 1.00 91.56 72 ILE A N 1
ATOM 544 C CA . ILE A 1 72 ? -2.513 -6.082 -12.981 1.00 91.56 72 ILE A CA 1
ATOM 545 C C . ILE A 1 72 ? -1.962 -7.223 -13.843 1.00 91.56 72 ILE A C 1
ATOM 547 O O . ILE A 1 72 ? -2.743 -7.953 -14.455 1.00 91.56 72 ILE A O 1
ATOM 551 N N . SER A 1 73 ? -0.637 -7.352 -13.905 1.00 94.00 73 SER A N 1
ATOM 552 C CA . SER A 1 73 ? 0.028 -8.447 -14.620 1.00 94.00 73 SER A CA 1
ATOM 553 C C . SER A 1 73 ? -0.417 -9.811 -14.083 1.00 94.00 73 SER A C 1
ATOM 555 O O . SER A 1 73 ? -0.610 -9.973 -12.876 1.00 94.00 73 SER A O 1
ATOM 557 N N . THR A 1 74 ? -0.557 -10.809 -14.960 1.00 93.06 74 THR A N 1
ATOM 558 C CA . THR A 1 74 ? -0.897 -12.185 -14.550 1.00 93.06 74 THR A CA 1
ATOM 559 C C . THR A 1 74 ? 0.195 -12.829 -13.704 1.00 93.06 74 THR A C 1
ATOM 561 O O . THR A 1 74 ? -0.104 -13.699 -12.893 1.00 93.06 74 THR A O 1
ATOM 564 N N . GLU A 1 75 ? 1.434 -12.360 -13.850 1.00 92.56 75 GLU A N 1
ATOM 565 C CA . GLU A 1 75 ? 2.606 -12.829 -13.104 1.00 92.56 75 GLU A CA 1
ATOM 566 C C . GLU A 1 75 ? 2.827 -12.041 -11.801 1.00 92.56 75 GLU A C 1
ATOM 568 O O . GLU A 1 75 ? 3.875 -12.154 -11.163 1.00 92.56 75 GLU A O 1
ATOM 573 N N . PHE A 1 76 ? 1.874 -11.191 -11.404 1.00 93.50 76 PHE A N 1
ATOM 574 C CA . PHE A 1 76 ? 2.001 -10.411 -10.181 1.00 93.50 76 PHE A CA 1
ATOM 575 C C . PHE A 1 76 ? 2.006 -11.328 -8.940 1.00 93.50 76 PHE A C 1
ATOM 577 O O . PHE A 1 76 ? 1.055 -12.089 -8.745 1.00 93.50 76 PHE A O 1
ATOM 584 N N . PRO A 1 77 ? 3.018 -11.227 -8.055 1.00 93.38 77 PRO A N 1
ATOM 585 C CA . PRO A 1 77 ? 3.227 -12.181 -6.966 1.00 93.38 77 PRO A CA 1
ATOM 586 C C . PRO A 1 77 ? 2.333 -11.882 -5.752 1.00 93.38 77 PRO A C 1
ATOM 588 O O . PRO A 1 77 ? 2.803 -11.440 -4.698 1.00 93.38 77 PRO A O 1
ATOM 591 N N . ILE A 1 78 ? 1.021 -12.080 -5.899 1.00 91.44 78 ILE A N 1
ATOM 592 C CA . ILE A 1 78 ? 0.002 -11.742 -4.891 1.00 91.44 78 ILE A CA 1
ATOM 593 C C . ILE A 1 78 ? 0.229 -12.438 -3.541 1.00 91.44 78 ILE A C 1
ATOM 595 O O . ILE A 1 78 ? -0.075 -11.879 -2.486 1.00 91.44 78 ILE A O 1
ATOM 599 N N . GLU A 1 79 ? 0.817 -13.630 -3.548 1.00 91.00 79 GLU A N 1
ATOM 600 C CA . GLU A 1 79 ? 1.162 -14.410 -2.361 1.00 91.00 79 GLU A CA 1
ATOM 601 C C . GLU A 1 79 ? 2.152 -13.689 -1.434 1.00 91.00 79 GLU A C 1
ATOM 603 O O . GLU A 1 79 ? 2.158 -13.922 -0.225 1.00 91.00 79 GLU A O 1
ATOM 608 N N . ASN A 1 80 ? 2.931 -12.740 -1.962 1.00 92.25 80 ASN A N 1
ATOM 609 C CA . ASN A 1 80 ? 3.924 -11.980 -1.203 1.00 92.25 80 ASN A CA 1
ATOM 610 C C . ASN A 1 80 ? 3.344 -10.760 -0.463 1.00 92.25 80 ASN A C 1
ATOM 612 O O . ASN A 1 80 ? 4.101 -9.903 0.008 1.00 92.25 80 ASN A O 1
ATOM 616 N N . PHE A 1 81 ? 2.019 -10.676 -0.308 1.00 91.94 81 PHE A N 1
ATOM 617 C CA . PHE A 1 81 ? 1.351 -9.529 0.316 1.00 91.94 81 PHE A CA 1
ATOM 618 C C . PHE A 1 81 ? 1.824 -9.237 1.748 1.00 91.94 81 PHE A C 1
ATOM 620 O O . PHE A 1 81 ? 1.857 -8.072 2.144 1.00 91.94 81 PHE A O 1
ATOM 627 N N . LEU A 1 82 ? 2.229 -10.252 2.524 1.00 93.00 82 LEU A N 1
ATOM 628 C CA . LEU A 1 82 ? 2.761 -10.056 3.880 1.00 93.00 82 LEU A CA 1
ATOM 629 C C . LEU A 1 82 ? 4.069 -9.254 3.856 1.00 93.00 82 LEU A C 1
ATOM 631 O O . LEU A 1 82 ? 4.215 -8.290 4.606 1.00 93.00 82 LEU A O 1
ATOM 635 N N . ASN A 1 83 ? 4.976 -9.580 2.933 1.00 94.25 83 ASN A N 1
ATOM 636 C CA . ASN A 1 83 ? 6.232 -8.849 2.755 1.00 94.25 83 ASN A CA 1
ATOM 637 C C . ASN A 1 83 ? 5.971 -7.409 2.293 1.00 94.25 83 ASN A C 1
ATOM 639 O O . ASN A 1 83 ? 6.600 -6.469 2.785 1.00 94.25 83 ASN A O 1
ATOM 643 N N . ALA A 1 84 ? 5.013 -7.222 1.381 1.00 93.50 84 ALA A N 1
ATOM 644 C CA . ALA A 1 84 ? 4.588 -5.895 0.947 1.00 93.50 84 ALA A CA 1
ATOM 645 C C . ALA A 1 84 ? 4.009 -5.075 2.116 1.00 93.50 84 ALA A C 1
ATOM 647 O O . ALA A 1 84 ? 4.353 -3.902 2.276 1.00 93.50 84 ALA A O 1
ATOM 648 N N . CYS A 1 85 ? 3.196 -5.697 2.981 1.00 92.06 85 CYS A N 1
ATOM 649 C CA . CYS A 1 85 ? 2.676 -5.068 4.196 1.00 92.06 85 CYS A CA 1
ATOM 650 C C . CYS A 1 85 ? 3.807 -4.607 5.117 1.00 92.06 85 CYS A C 1
ATOM 652 O O . CYS A 1 85 ? 3.799 -3.459 5.556 1.00 92.06 85 CYS A O 1
ATOM 654 N N . GLU A 1 86 ? 4.786 -5.466 5.404 1.00 92.38 86 GLU A N 1
ATOM 655 C CA . GLU A 1 86 ? 5.912 -5.107 6.272 1.00 92.38 86 GLU A CA 1
ATOM 656 C C . GLU A 1 86 ? 6.711 -3.920 5.729 1.00 92.38 86 GLU A C 1
ATOM 658 O O . GLU A 1 86 ? 7.055 -3.006 6.482 1.00 92.38 86 GLU A O 1
ATOM 663 N N . ARG A 1 87 ? 6.995 -3.906 4.423 1.00 92.19 87 ARG A N 1
ATOM 664 C CA . ARG A 1 87 ? 7.741 -2.815 3.781 1.00 92.19 87 ARG A CA 1
ATOM 665 C C . ARG A 1 87 ? 6.967 -1.504 3.822 1.00 92.19 87 ARG A C 1
ATOM 667 O O . ARG A 1 87 ? 7.516 -0.492 4.254 1.00 92.19 87 ARG A O 1
ATOM 674 N N . ALA A 1 88 ? 5.688 -1.538 3.459 1.00 89.88 88 ALA A N 1
ATOM 675 C CA . ALA A 1 88 ? 4.825 -0.364 3.496 1.00 89.88 88 ALA A CA 1
ATOM 676 C C . ALA A 1 88 ? 4.713 0.215 4.918 1.00 89.88 88 ALA A C 1
ATOM 678 O O . ALA A 1 88 ? 4.872 1.421 5.107 1.00 89.88 88 ALA A O 1
ATOM 679 N N . LYS A 1 89 ? 4.535 -0.646 5.932 1.00 88.81 89 LYS A N 1
ATOM 680 C CA . LYS A 1 89 ? 4.465 -0.233 7.344 1.00 88.81 89 LYS A CA 1
ATOM 681 C C . LYS A 1 89 ? 5.752 0.433 7.832 1.00 88.81 89 LYS A C 1
ATOM 683 O O . LYS A 1 89 ? 5.677 1.386 8.600 1.00 88.81 89 LYS A O 1
ATOM 688 N N . LYS A 1 90 ? 6.922 -0.039 7.383 1.00 86.62 90 LYS A N 1
ATOM 689 C CA . LYS A 1 90 ? 8.223 0.569 7.723 1.00 86.62 90 LYS A CA 1
ATOM 690 C C . LYS A 1 90 ? 8.409 1.957 7.109 1.00 86.62 90 LYS A C 1
ATOM 692 O O . LYS A 1 90 ? 9.097 2.779 7.701 1.00 86.62 90 LYS A O 1
ATOM 697 N N . ALA A 1 91 ? 7.839 2.204 5.931 1.00 79.31 91 ALA A N 1
ATOM 698 C CA . ALA A 1 91 ? 8.049 3.449 5.199 1.00 79.31 91 ALA A CA 1
ATOM 699 C C . ALA A 1 91 ? 7.154 4.597 5.686 1.00 79.31 91 ALA A C 1
ATOM 701 O O . ALA A 1 91 ? 7.648 5.703 5.881 1.00 79.31 91 ALA A O 1
ATOM 702 N N . ALA A 1 92 ? 5.859 4.344 5.882 1.00 67.56 92 ALA A N 1
ATOM 703 C CA . ALA A 1 92 ? 4.918 5.251 6.536 1.00 67.56 92 ALA A CA 1
ATOM 704 C C . ALA A 1 92 ? 3.572 4.538 6.710 1.00 67.56 92 ALA A C 1
ATOM 706 O O . ALA A 1 92 ? 2.992 4.052 5.738 1.00 67.56 92 ALA A O 1
ATOM 707 N N . LEU A 1 93 ? 3.042 4.514 7.932 1.00 64.19 93 LEU A N 1
ATOM 708 C CA . LEU A 1 93 ? 1.683 4.043 8.190 1.00 64.19 93 LEU A CA 1
ATOM 709 C C . LEU A 1 93 ? 0.690 5.189 7.989 1.00 64.19 93 LEU A C 1
ATOM 711 O O . LEU A 1 93 ? 0.751 6.202 8.682 1.00 64.19 93 LEU A O 1
ATOM 715 N N . VAL A 1 94 ? -0.252 5.005 7.064 1.00 70.88 94 VAL A N 1
ATOM 716 C CA . VAL A 1 94 ? -1.505 5.764 7.073 1.00 70.88 94 VAL A CA 1
ATOM 717 C C . VAL A 1 94 ? -2.417 5.089 8.090 1.00 70.88 94 VAL A C 1
ATOM 719 O O . VAL A 1 94 ? -2.698 3.897 7.966 1.00 70.88 94 VAL A O 1
ATOM 722 N N . SER A 1 95 ? -2.855 5.822 9.111 1.00 71.06 95 SER A N 1
ATOM 723 C CA . SER A 1 95 ? -3.777 5.276 10.109 1.00 71.06 95 SER A CA 1
ATOM 724 C C . SER A 1 95 ? -5.144 4.966 9.477 1.00 71.06 95 SER A C 1
ATOM 726 O O . SER A 1 95 ? -5.590 5.720 8.603 1.00 71.06 95 SER A O 1
ATOM 728 N N . PRO A 1 96 ? -5.853 3.913 9.924 1.00 72.44 96 PRO A N 1
ATOM 729 C CA . PRO A 1 96 ? -7.249 3.687 9.551 1.00 72.44 96 PRO A CA 1
ATOM 730 C C . PRO A 1 96 ? -8.103 4.949 9.727 1.00 72.44 96 PRO A C 1
ATOM 732 O O . PRO A 1 96 ? -7.874 5.730 10.650 1.00 72.44 96 PRO A O 1
ATOM 735 N N . GLY A 1 97 ? -9.063 5.170 8.827 1.00 69.44 97 GLY A N 1
ATOM 736 C CA . GLY A 1 97 ? -9.933 6.353 8.862 1.00 69.44 97 GLY A CA 1
ATOM 737 C C . GLY A 1 97 ? -9.240 7.704 8.620 1.00 69.44 97 GLY A C 1
ATOM 738 O O . GLY A 1 97 ? -9.893 8.737 8.743 1.00 69.44 97 GLY A O 1
ATOM 739 N N . SER A 1 98 ? -7.950 7.730 8.263 1.00 75.81 98 SER A N 1
ATOM 740 C CA . SER A 1 98 ? -7.214 8.965 7.964 1.00 75.81 98 SER A CA 1
ATOM 741 C C . SER A 1 98 ? -6.873 9.096 6.479 1.00 75.81 98 SER A C 1
ATOM 743 O O . SER A 1 98 ? -6.671 8.107 5.774 1.00 75.81 98 SER A O 1
ATO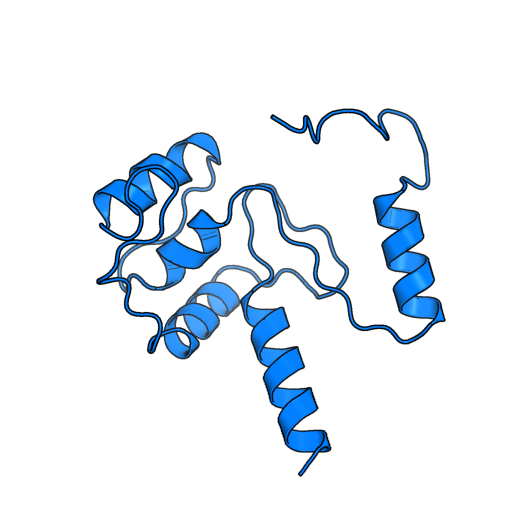M 745 N N . VAL A 1 99 ? -6.800 10.339 5.998 1.00 73.06 99 VAL A N 1
ATOM 746 C CA . VAL A 1 99 ? -6.332 10.650 4.643 1.00 73.06 99 VAL A CA 1
ATOM 747 C C . VAL A 1 99 ? -4.810 10.774 4.667 1.00 73.06 99 VAL A C 1
ATOM 749 O O . VAL A 1 99 ? -4.269 11.711 5.252 1.00 73.06 99 VAL A O 1
ATOM 752 N N . GLY A 1 100 ? -4.117 9.827 4.034 1.00 75.31 100 GLY A N 1
ATOM 753 C CA . GLY A 1 100 ? -2.668 9.903 3.834 1.00 75.31 100 GLY A CA 1
ATOM 754 C C . GLY A 1 100 ? -2.265 10.925 2.757 1.00 75.31 100 GLY A C 1
ATOM 755 O O . GLY A 1 100 ? -3.107 11.344 1.956 1.00 75.31 100 GLY A O 1
ATOM 756 N N . PRO A 1 101 ? -0.974 11.308 2.677 1.00 77.12 101 PRO A N 1
ATOM 757 C CA . PRO A 1 101 ? -0.472 12.199 1.627 1.00 77.12 101 PRO A CA 1
ATOM 758 C C . PRO A 1 101 ? -0.684 11.590 0.235 1.00 77.12 101 PRO A C 1
ATOM 760 O O . PRO A 1 101 ? -0.706 10.370 0.093 1.00 77.12 101 PRO A O 1
ATOM 763 N N . ASN A 1 102 ? -0.828 12.408 -0.809 1.00 79.00 102 ASN A N 1
ATOM 764 C CA . ASN A 1 102 ? -0.884 11.899 -2.179 1.00 79.00 102 ASN A CA 1
ATOM 765 C C . ASN A 1 102 ? 0.542 11.835 -2.767 1.00 79.00 102 ASN A C 1
ATOM 767 O O . ASN A 1 102 ? 1.152 12.896 -2.904 1.00 79.00 102 ASN A O 1
ATOM 771 N N . PRO A 1 103 ? 1.071 10.653 -3.130 1.00 80.69 103 PRO A N 1
ATOM 772 C CA . PRO A 1 103 ? 0.428 9.338 -3.106 1.00 80.69 103 PRO A CA 1
ATOM 773 C C . PRO A 1 103 ? 0.716 8.530 -1.819 1.00 80.69 103 PRO A C 1
ATOM 775 O O . PRO A 1 103 ? 1.786 8.633 -1.224 1.00 80.69 103 PRO A O 1
ATOM 778 N N . SER A 1 104 ? -0.235 7.695 -1.384 1.00 82.94 104 SER A N 1
ATOM 779 C CA . SER A 1 104 ? -0.087 6.784 -0.232 1.00 82.94 104 SER A CA 1
ATOM 780 C C . SER A 1 104 ? -1.064 5.609 -0.308 1.00 82.94 104 SER A C 1
ATOM 782 O O . SER A 1 104 ? -1.999 5.619 -1.110 1.00 82.94 104 SER A O 1
ATOM 784 N N . THR A 1 105 ? -0.843 4.590 0.530 1.00 85.56 105 THR A N 1
ATOM 785 C CA . THR A 1 105 ? -1.683 3.388 0.609 1.00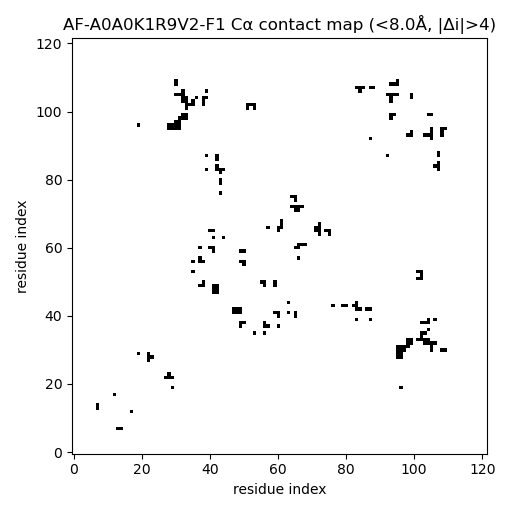 85.56 105 THR A CA 1
ATOM 786 C C . THR A 1 105 ? -2.008 3.030 2.055 1.00 85.56 105 THR A C 1
ATOM 788 O O . THR A 1 105 ? -1.132 3.040 2.917 1.00 85.56 105 THR A O 1
ATOM 791 N N . ALA A 1 106 ? -3.267 2.672 2.304 1.00 87.00 106 ALA A N 1
ATOM 792 C CA . ALA A 1 106 ? -3.740 2.133 3.579 1.00 87.00 106 ALA A CA 1
ATOM 793 C C . ALA A 1 106 ? -4.004 0.613 3.516 1.00 87.00 106 ALA A C 1
ATOM 795 O O . ALA A 1 106 ? -4.587 0.030 4.431 1.00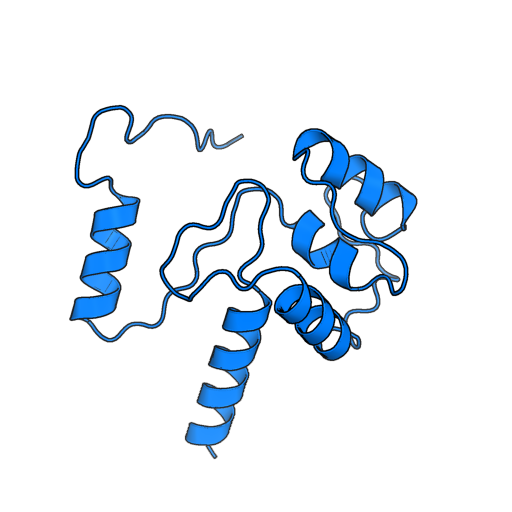 87.00 106 ALA A O 1
ATOM 796 N N . MET A 1 107 ? -3.551 -0.054 2.446 1.00 87.94 107 MET A N 1
ATOM 797 C CA . MET A 1 107 ? -3.700 -1.503 2.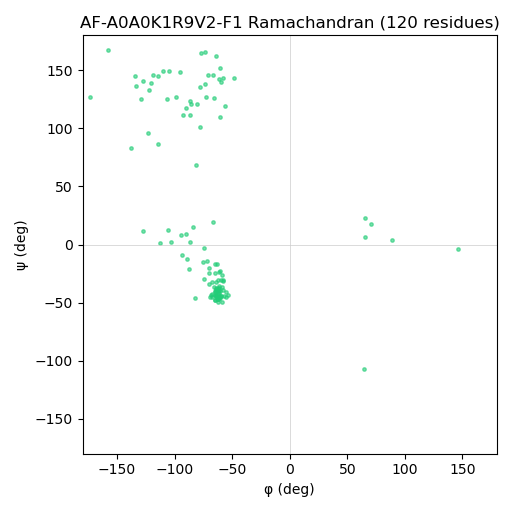268 1.00 87.94 107 MET A CA 1
ATOM 798 C C . MET A 1 107 ? -3.125 -2.332 3.428 1.00 87.94 107 MET A C 1
ATOM 800 O O . MET A 1 107 ? -3.810 -3.262 3.846 1.00 87.94 107 MET A O 1
ATOM 804 N N . PRO A 1 108 ? -1.952 -2.017 4.021 1.00 88.88 108 PRO A N 1
ATOM 805 C CA . PRO A 1 108 ? -1.449 -2.795 5.156 1.00 88.88 108 PRO A CA 1
ATOM 806 C C . PRO A 1 108 ? -2.421 -2.820 6.341 1.00 88.88 108 PRO A C 1
ATOM 808 O O . PRO A 1 108 ? -2.613 -3.863 6.959 1.00 88.88 108 PRO A O 1
ATOM 811 N N . SER A 1 109 ? -3.077 -1.692 6.623 1.00 85.88 109 SER A N 1
ATOM 812 C CA . SER A 1 109 ? -4.094 -1.597 7.671 1.00 85.88 109 SER A CA 1
ATOM 813 C C . SER A 1 109 ? -5.380 -2.344 7.314 1.00 85.88 109 SER A C 1
ATOM 815 O O . SER A 1 109 ? -6.008 -2.922 8.197 1.00 85.88 109 SER A O 1
ATOM 817 N N . LEU A 1 110 ? -5.759 -2.379 6.030 1.00 86.31 110 LEU A N 1
ATOM 818 C CA . LEU A 1 110 ? -6.873 -3.205 5.556 1.00 86.31 110 LEU A CA 1
ATOM 819 C C . LEU A 1 110 ? -6.604 -4.696 5.803 1.00 86.31 110 LEU A C 1
ATOM 821 O O . LEU A 1 110 ? -7.473 -5.391 6.326 1.00 86.31 110 LEU A O 1
ATOM 825 N N . PHE A 1 111 ? -5.406 -5.183 5.464 1.00 89.06 111 PHE A N 1
ATOM 826 C CA . PHE A 1 111 ? -5.031 -6.577 5.721 1.00 89.06 111 PHE A CA 1
ATOM 827 C C . PHE A 1 111 ? -5.054 -6.899 7.215 1.00 89.06 111 PHE A C 1
ATOM 829 O O . PHE A 1 111 ? -5.642 -7.908 7.597 1.00 89.06 111 PHE A O 1
ATOM 836 N N . ASP A 1 112 ? -4.504 -6.024 8.062 1.00 87.75 112 ASP A N 1
ATOM 837 C CA . ASP A 1 112 ? -4.550 -6.203 9.519 1.00 87.75 112 ASP A CA 1
ATOM 838 C C . ASP A 1 112 ? -5.994 -6.323 10.033 1.00 87.75 112 ASP A C 1
ATOM 840 O O . ASP A 1 112 ? -6.296 -7.219 10.823 1.00 87.75 112 ASP A O 1
ATOM 844 N N . ALA A 1 113 ? -6.902 -5.468 9.548 1.00 85.56 113 ALA A N 1
ATOM 845 C CA . ALA A 1 113 ? -8.311 -5.492 9.934 1.00 85.56 113 ALA A CA 1
ATOM 846 C C . ALA A 1 113 ? -9.014 -6.791 9.504 1.00 85.56 113 ALA A C 1
ATOM 848 O O . ALA A 1 113 ? -9.719 -7.402 10.308 1.00 85.56 113 ALA A O 1
ATOM 849 N N . ILE A 1 114 ? -8.789 -7.251 8.268 1.00 87.69 114 ILE A N 1
ATOM 850 C CA . ILE A 1 114 ? -9.360 -8.509 7.760 1.00 87.69 114 ILE A CA 1
ATOM 851 C C . ILE A 1 114 ? -8.832 -9.700 8.565 1.00 87.69 114 ILE A C 1
ATOM 853 O O . ILE A 1 114 ? -9.616 -10.540 9.008 1.00 87.69 114 ILE A O 1
ATOM 857 N N . MET A 1 115 ? -7.520 -9.763 8.804 1.00 88.44 115 MET A N 1
ATOM 858 C CA . MET A 1 115 ? -6.904 -10.850 9.570 1.00 88.44 115 MET A CA 1
ATOM 859 C C . MET A 1 115 ? -7.394 -10.869 11.022 1.00 88.44 115 MET A C 1
ATOM 861 O O . MET A 1 115 ? -7.608 -11.944 11.583 1.00 88.44 115 MET A O 1
ATOM 865 N N . GLN A 1 116 ? -7.601 -9.704 11.642 1.00 87.25 116 GLN A N 1
ATOM 866 C CA . GLN A 1 116 ? -8.172 -9.621 12.986 1.00 87.25 116 GLN A CA 1
ATOM 867 C C . GLN A 1 116 ? -9.639 -10.068 13.009 1.00 87.25 116 GLN A C 1
ATOM 869 O O . GLN A 1 116 ? -10.029 -10.827 13.895 1.00 87.25 116 GLN A O 1
ATOM 874 N N . ALA A 1 117 ? -10.441 -9.651 12.026 1.00 83.81 117 ALA A N 1
ATOM 875 C CA . ALA A 1 117 ? -11.833 -10.075 11.906 1.00 83.81 117 ALA A CA 1
ATOM 876 C C . ALA A 1 117 ? -11.953 -11.598 11.729 1.00 83.81 117 ALA A C 1
ATOM 878 O O . ALA A 1 117 ? -12.798 -12.222 12.364 1.00 83.81 117 ALA A O 1
ATOM 879 N N . GLN A 1 118 ? -11.065 -12.211 10.939 1.00 86.12 118 GLN A N 1
ATOM 880 C CA . GLN A 1 118 ? -11.006 -13.668 10.773 1.00 86.12 118 GLN A CA 1
ATOM 881 C C . GLN A 1 118 ? -10.642 -14.400 12.069 1.00 86.12 118 GLN A C 1
ATOM 883 O O . GLN A 1 118 ? -11.203 -15.455 12.348 1.00 86.12 118 GLN A O 1
ATOM 888 N N . LYS A 1 119 ? -9.726 -13.851 12.878 1.00 86.50 119 LYS A N 1
ATOM 889 C CA . LYS A 1 119 ? -9.377 -14.428 14.188 1.00 86.50 119 LYS A CA 1
ATOM 890 C C . LYS A 1 119 ? -10.533 -14.369 15.178 1.00 86.50 119 LYS A C 1
ATOM 892 O O . LYS A 1 119 ? -10.687 -15.295 15.953 1.00 86.50 119 LYS A O 1
ATOM 897 N N . ASN A 1 120 ? -11.322 -13.298 15.152 1.00 82.19 120 ASN A N 1
ATOM 898 C CA . ASN A 1 120 ? -12.463 -13.126 16.053 1.00 82.19 120 ASN A CA 1
ATOM 899 C C . ASN A 1 120 ? -13.678 -13.992 15.661 1.00 82.19 120 ASN A C 1
ATOM 901 O O . ASN A 1 120 ? -14.616 -14.105 16.444 1.00 82.19 120 ASN A O 1
ATOM 905 N N . ALA A 1 121 ? -13.688 -14.539 14.442 1.00 74.81 121 ALA A N 1
ATOM 906 C CA . ALA A 1 121 ? -14.757 -15.386 13.916 1.00 74.81 121 ALA A CA 1
ATOM 907 C C . ALA A 1 121 ? -14.515 -16.896 14.126 1.00 74.81 121 ALA A C 1
ATOM 909 O O . ALA A 1 121 ? -15.424 -17.684 13.861 1.00 74.81 121 ALA A O 1
ATOM 910 N N . ASN A 1 122 ? -13.315 -17.280 14.577 1.00 57.09 122 ASN A N 1
ATOM 911 C CA . ASN A 1 122 ? -12.906 -18.653 14.900 1.00 57.09 122 ASN A CA 1
ATOM 912 C C . ASN A 1 122 ? -12.773 -18.839 16.415 1.00 57.09 122 ASN A C 1
ATOM 914 O O . ASN A 1 122 ? -12.931 -19.994 16.864 1.00 57.09 122 ASN A O 1
#

Solvent-accessible surface area (backbone atoms only — not comparable to full-atom values): 7379 Å² total; per-residue (Å²): 130,89,80,86,81,63,96,44,81,92,46,82,78,29,72,67,54,50,50,46,50,50,29,58,77,70,71,46,92,52,78,48,68,53,102,45,67,44,44,55,59,30,29,62,42,94,89,50,75,60,55,72,49,64,84,48,26,61,61,51,26,37,76,71,54,42,32,57,92,93,40,72,30,91,83,46,70,68,87,46,48,65,59,17,30,55,50,42,54,73,76,57,73,39,55,75,63,36,87,56,64,84,58,36,55,30,60,51,54,50,51,52,52,52,55,51,54,55,60,75,73,109

Sequence (122 aa):
MVDVDGRDVGKSPTVLQQAISLAADEGISLIVSNHKFEVWLIWYHDKASPSSAAEKLTPQATELGFVEGKNISTEFPIENFLNACERAKKAALVSPGSVGPNPSTAMPSLFDAIMQAQKNAN

Secondary structure (DSSP, 8-state):
----S-TTTT-SS-HHHHHHHHHHHTT-------S-THHHHHTTSSS----SSGGGHHHHHHHTTSEETTEE-TT--GGGHHHHHHHHHHH-PPPTTS-PPSS---HHHHHHHHHHHHHHT-